Protein AF-A0A931HN52-F1 (afdb_monomer_lite)

Foldseek 3Di:
DEDPPPDDPPDVPVVLVVLVVVLVVFDQWDDDPDDDIDRNTSVVVSVVHNVRSVD

Structure (mmCIF, N/CA/C/O backbone):
data_AF-A0A931HN52-F1
#
_entry.id   AF-A0A931HN52-F1
#
loop_
_atom_site.group_PDB
_atom_site.id
_atom_site.type_symbol
_atom_site.label_atom_id
_atom_site.label_alt_id
_atom_site.label_comp_id
_atom_site.label_asym_id
_atom_site.label_entity_id
_atom_site.label_seq_id
_atom_site.pdbx_PDB_ins_code
_atom_site.Cartn_x
_atom_site.Cartn_y
_atom_site.Cartn_z
_atom_site.occupancy
_atom_site.B_iso_or_equiv
_atom_site.auth_seq_id
_atom_site.auth_comp_id
_atom_site.auth_asym_id
_atom_site.auth_atom_id
_atom_site.pdbx_PDB_model_num
ATOM 1 N N . PRO A 1 1 ? -1.456 -4.661 -9.343 1.00 51.03 1 PRO A N 1
ATOM 2 C CA . PRO A 1 1 ? -0.591 -3.507 -9.003 1.00 51.03 1 PRO A CA 1
ATOM 3 C C . PRO A 1 1 ? 0.811 -3.708 -9.582 1.00 51.03 1 PRO A C 1
ATOM 5 O O . PRO A 1 1 ? 1.445 -4.712 -9.287 1.00 51.03 1 PRO A O 1
ATOM 8 N N . GLN A 1 2 ? 1.261 -2.793 -10.437 1.00 47.91 2 GLN A N 1
ATOM 9 C CA . GLN A 1 2 ? 2.672 -2.695 -10.818 1.00 47.91 2 GLN A CA 1
ATOM 10 C C . GLN A 1 2 ? 3.202 -1.376 -10.265 1.00 47.91 2 GLN A C 1
ATOM 12 O O . GLN A 1 2 ? 2.460 -0.388 -10.260 1.00 47.91 2 GLN A O 1
ATOM 17 N N . ILE A 1 3 ? 4.464 -1.338 -9.840 1.00 50.25 3 ILE A N 1
ATOM 18 C CA . ILE A 1 3 ? 5.149 -0.056 -9.682 1.00 50.25 3 ILE A CA 1
ATOM 19 C C . ILE A 1 3 ? 5.229 0.543 -11.082 1.00 50.25 3 ILE A C 1
ATOM 21 O O . ILE A 1 3 ? 5.826 -0.042 -11.983 1.00 50.25 3 ILE A O 1
ATOM 25 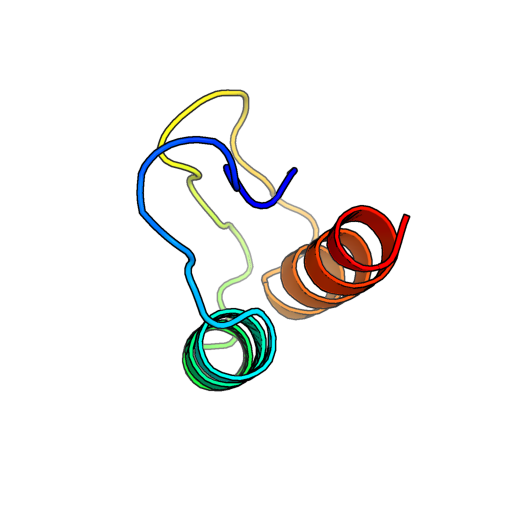N N . VAL A 1 4 ? 4.580 1.687 -11.294 1.00 47.59 4 VAL A N 1
ATOM 26 C CA . VAL A 1 4 ? 4.727 2.440 -12.541 1.00 47.59 4 VAL A CA 1
ATOM 27 C C . VAL A 1 4 ? 6.132 3.035 -12.527 1.00 47.59 4 VAL A C 1
ATOM 29 O O . VAL A 1 4 ? 6.360 4.135 -12.038 1.00 47.59 4 VAL A O 1
ATOM 32 N N . ALA A 1 5 ? 7.096 2.254 -13.008 1.00 49.47 5 ALA A N 1
ATOM 33 C CA . ALA A 1 5 ? 8.507 2.611 -13.024 1.00 49.47 5 ALA A CA 1
ATOM 34 C C . ALA A 1 5 ? 8.905 3.496 -14.219 1.00 49.47 5 ALA A C 1
ATOM 36 O O . ALA A 1 5 ? 10.060 3.888 -14.326 1.00 49.47 5 ALA A O 1
ATOM 37 N N . SER A 1 6 ? 7.991 3.843 -15.132 1.00 43.16 6 SER A N 1
ATOM 38 C CA . SER A 1 6 ? 8.407 4.380 -16.439 1.00 43.16 6 SER A CA 1
ATOM 39 C C . SER A 1 6 ? 8.405 5.911 -16.592 1.00 43.16 6 SER A C 1
ATOM 41 O O . SER A 1 6 ? 8.483 6.395 -17.713 1.00 43.16 6 SER A O 1
ATOM 43 N N . ALA A 1 7 ? 8.355 6.708 -15.515 1.00 44.44 7 ALA A N 1
ATOM 44 C CA . ALA A 1 7 ? 8.474 8.171 -15.674 1.00 44.44 7 ALA A CA 1
ATOM 45 C C . ALA A 1 7 ? 9.351 8.927 -14.659 1.00 44.44 7 ALA A C 1
ATOM 47 O O . ALA A 1 7 ? 9.706 10.067 -14.946 1.00 44.44 7 ALA A O 1
ATOM 48 N N . ALA A 1 8 ? 9.735 8.359 -13.503 1.00 44.84 8 ALA A N 1
ATOM 49 C CA . ALA A 1 8 ? 10.461 9.160 -12.497 1.00 44.84 8 ALA A CA 1
ATOM 50 C C . ALA A 1 8 ? 11.346 8.410 -11.479 1.00 44.84 8 ALA A C 1
ATOM 52 O O . ALA A 1 8 ? 11.993 9.057 -10.656 1.00 44.84 8 ALA A O 1
ATOM 53 N N . THR A 1 9 ? 11.413 7.078 -11.470 1.00 47.34 9 THR A N 1
ATOM 54 C CA . THR A 1 9 ? 12.085 6.339 -10.386 1.00 47.34 9 THR A CA 1
ATOM 55 C C . THR A 1 9 ? 13.527 6.007 -10.742 1.00 47.34 9 THR A C 1
ATOM 57 O O . THR A 1 9 ? 13.875 4.893 -11.106 1.00 47.34 9 THR A O 1
ATOM 60 N N . LYS A 1 10 ? 14.408 6.994 -10.572 1.00 53.03 10 LYS A N 1
ATOM 61 C CA . LYS A 1 10 ? 15.869 6.823 -10.657 1.00 53.03 10 LYS A CA 1
ATOM 62 C C . LYS A 1 10 ? 16.454 6.012 -9.476 1.00 53.03 10 LYS A C 1
ATOM 64 O O . LYS A 1 10 ? 17.669 5.959 -9.325 1.00 53.03 10 LYS A O 1
ATOM 69 N N . ASP A 1 11 ? 15.612 5.451 -8.597 1.00 62.03 11 ASP A N 1
ATOM 70 C CA . ASP A 1 11 ? 16.025 4.904 -7.297 1.00 62.03 11 ASP A CA 1
ATOM 71 C C . ASP A 1 11 ? 14.989 3.899 -6.737 1.00 62.03 11 ASP A C 1
ATOM 73 O O . ASP A 1 11 ? 14.101 4.250 -5.956 1.00 62.03 11 ASP A O 1
ATOM 77 N N . THR A 1 12 ? 15.084 2.631 -7.148 1.00 61.53 12 THR A N 1
ATOM 78 C CA . THR A 1 12 ? 14.189 1.529 -6.731 1.00 61.53 12 THR A CA 1
ATOM 79 C C . THR A 1 12 ? 14.076 1.399 -5.209 1.00 61.53 12 THR A C 1
ATOM 81 O O . THR A 1 12 ? 12.993 1.175 -4.677 1.00 61.53 12 THR A O 1
ATOM 84 N N . ARG A 1 13 ? 15.169 1.644 -4.478 1.00 66.12 13 ARG A N 1
ATOM 85 C CA . ARG A 1 13 ? 15.207 1.589 -3.008 1.00 66.12 13 ARG A CA 1
ATOM 86 C C . ARG A 1 13 ? 14.273 2.611 -2.358 1.00 66.12 13 ARG A C 1
ATOM 88 O O . ARG A 1 13 ? 13.556 2.280 -1.423 1.00 66.12 13 ARG A O 1
ATOM 95 N N . ARG A 1 14 ? 14.230 3.834 -2.898 1.00 69.81 14 ARG A N 1
ATOM 96 C CA . ARG A 1 14 ? 13.345 4.901 -2.405 1.00 69.81 14 ARG A CA 1
ATOM 97 C C . ARG A 1 14 ? 11.873 4.596 -2.681 1.00 69.81 14 ARG A C 1
ATOM 99 O O . ARG A 1 14 ? 11.008 4.969 -1.889 1.00 69.81 14 ARG A O 1
ATOM 106 N N . ALA A 1 15 ? 11.587 3.907 -3.787 1.00 71.12 15 ALA A N 1
ATOM 107 C CA . ALA A 1 15 ? 10.241 3.425 -4.078 1.00 71.12 15 ALA A CA 1
ATOM 108 C C . ALA A 1 15 ? 9.802 2.370 -3.052 1.00 71.12 15 ALA A C 1
ATOM 110 O O . ALA A 1 15 ? 8.696 2.462 -2.529 1.00 71.12 15 ALA A O 1
ATOM 111 N N . ILE A 1 16 ? 10.687 1.431 -2.703 1.00 70.81 16 ILE A N 1
ATOM 112 C CA . ILE A 1 16 ? 10.419 0.406 -1.684 1.00 70.81 16 ILE A CA 1
ATOM 113 C C . ILE A 1 16 ? 10.227 1.039 -0.297 1.00 70.81 16 ILE A C 1
ATOM 115 O O . ILE A 1 16 ? 9.250 0.729 0.377 1.00 70.81 16 ILE A O 1
ATOM 119 N N . GLU A 1 17 ? 11.079 1.983 0.113 1.00 77.12 17 GLU A N 1
ATOM 120 C CA . GLU A 1 17 ? 10.916 2.705 1.390 1.00 77.12 17 GLU A CA 1
ATOM 121 C C . GLU A 1 17 ? 9.572 3.446 1.476 1.00 77.12 17 GLU A C 1
ATOM 123 O O . GLU A 1 17 ? 8.888 3.391 2.500 1.00 77.12 17 GLU A O 1
ATOM 128 N N . SER A 1 18 ? 9.154 4.087 0.381 1.00 76.06 18 SER A N 1
ATOM 129 C CA . SER A 1 18 ? 7.853 4.766 0.304 1.00 76.06 18 SER A CA 1
ATOM 130 C C . SER A 1 18 ? 6.684 3.781 0.413 1.00 76.06 18 SER A C 1
ATOM 132 O O . SER A 1 18 ? 5.665 4.091 1.026 1.00 76.06 18 SER A O 1
ATOM 134 N N . LEU A 1 19 ? 6.832 2.574 -0.140 1.00 76.25 19 LEU A N 1
ATOM 135 C CA . LEU A 1 19 ? 5.837 1.508 -0.031 1.00 76.25 19 LEU A CA 1
ATOM 136 C C . LEU A 1 19 ? 5.729 0.955 1.398 1.00 76.25 19 LEU A C 1
ATOM 138 O O . LEU A 1 19 ? 4.618 0.688 1.852 1.00 76.25 19 LEU A O 1
ATOM 142 N N . THR A 1 20 ? 6.833 0.857 2.142 1.00 75.69 20 THR A N 1
ATOM 143 C CA . THR A 1 20 ? 6.813 0.451 3.560 1.00 75.69 20 THR A CA 1
ATOM 144 C C . THR A 1 20 ? 6.008 1.425 4.423 1.00 75.69 20 THR A C 1
ATOM 146 O O . THR A 1 20 ? 5.224 0.997 5.270 1.00 75.69 20 THR A O 1
ATOM 149 N N . ALA A 1 21 ? 6.130 2.734 4.179 1.00 79.94 21 ALA A N 1
ATOM 150 C CA . ALA A 1 21 ? 5.319 3.738 4.873 1.00 79.94 21 ALA A CA 1
ATOM 151 C C . ALA A 1 21 ? 3.814 3.579 4.580 1.00 79.94 21 ALA A C 1
ATOM 153 O O . ALA A 1 21 ? 2.980 3.807 5.453 1.00 79.94 21 ALA A O 1
ATOM 154 N N . ILE A 1 22 ? 3.465 3.144 3.367 1.00 75.94 22 ILE A N 1
ATOM 155 C CA . ILE A 1 22 ? 2.081 2.878 2.963 1.00 75.94 22 ILE A CA 1
ATOM 156 C C . ILE A 1 22 ? 1.571 1.573 3.598 1.00 75.94 22 ILE A C 1
ATOM 158 O O . ILE A 1 22 ? 0.437 1.543 4.075 1.00 75.94 22 ILE A O 1
ATOM 162 N N . ALA A 1 23 ? 2.402 0.530 3.705 1.00 77.31 23 ALA A N 1
ATOM 163 C CA . ALA A 1 23 ? 2.044 -0.715 4.394 1.00 77.31 23 ALA A CA 1
ATOM 164 C C . ALA A 1 23 ? 1.669 -0.486 5.869 1.00 77.31 23 ALA A C 1
ATOM 166 O O . ALA A 1 23 ? 0.702 -1.067 6.355 1.00 77.31 23 ALA A O 1
ATOM 167 N N . ALA A 1 24 ? 2.355 0.436 6.552 1.00 79.06 24 ALA A N 1
ATOM 168 C CA . ALA A 1 24 ? 2.070 0.786 7.946 1.00 79.06 24 ALA A CA 1
ATOM 169 C C . ALA A 1 24 ? 0.661 1.375 8.180 1.00 79.06 24 ALA A C 1
ATOM 171 O O . ALA A 1 24 ? 0.213 1.453 9.321 1.00 79.06 24 ALA A O 1
ATOM 172 N N . THR A 1 25 ? -0.054 1.781 7.124 1.00 81.38 25 THR A N 1
ATOM 173 C CA . THR A 1 25 ? -1.431 2.292 7.241 1.00 81.38 25 THR A CA 1
ATOM 174 C C . THR A 1 25 ? -2.467 1.195 7.492 1.00 81.38 25 THR A C 1
ATOM 176 O O . THR A 1 25 ? -3.581 1.509 7.905 1.00 81.38 25 THR A O 1
ATOM 179 N N . GLY A 1 26 ? -2.137 -0.077 7.230 1.00 79.00 26 GLY A N 1
ATOM 180 C CA . GLY A 1 26 ? -3.068 -1.198 7.398 1.00 79.00 26 GLY A CA 1
ATOM 181 C C . GLY A 1 26 ? -4.310 -1.118 6.500 1.00 79.00 26 GLY A C 1
ATOM 182 O O . GLY A 1 26 ? -5.336 -1.726 6.800 1.00 79.00 26 GLY A O 1
ATOM 183 N N . ALA A 1 27 ? -4.259 -0.343 5.412 1.00 83.62 27 ALA A N 1
ATOM 184 C CA . ALA A 1 27 ? -5.401 -0.163 4.529 1.00 83.62 27 ALA A CA 1
ATOM 185 C C . ALA A 1 27 ? -5.811 -1.493 3.871 1.00 83.62 27 ALA A C 1
ATOM 187 O O . ALA A 1 27 ? -5.031 -2.122 3.155 1.00 83.62 27 ALA A O 1
ATOM 188 N N . GLY A 1 28 ? -7.070 -1.895 4.067 1.00 83.38 28 GLY A N 1
ATOM 189 C CA . GLY A 1 28 ? -7.644 -3.083 3.423 1.00 83.38 28 GLY A CA 1
ATOM 190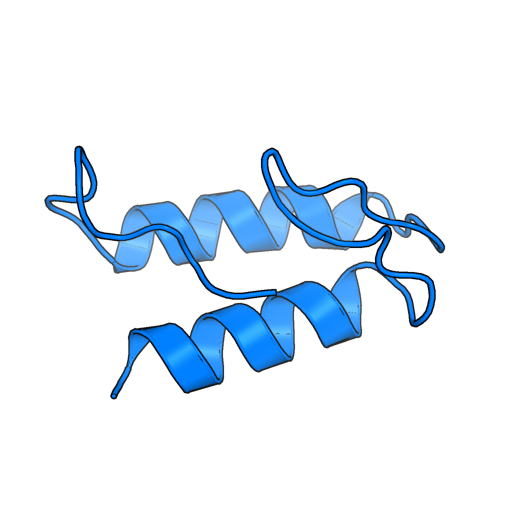 C C . GLY A 1 28 ? -7.870 -2.905 1.918 1.00 83.38 28 GLY A C 1
ATOM 191 O O . GLY A 1 28 ? -8.001 -3.879 1.184 1.00 83.38 28 GLY A O 1
ATOM 192 N N . THR A 1 29 ? -7.901 -1.664 1.429 1.00 82.56 29 THR A N 1
ATOM 193 C CA . THR A 1 29 ? -8.062 -1.365 0.005 1.00 82.56 29 THR A CA 1
ATOM 194 C C . THR A 1 29 ? -7.097 -0.272 -0.431 1.00 82.56 29 THR A C 1
ATOM 196 O O . THR A 1 29 ? -7.001 0.770 0.212 1.00 82.56 29 THR A O 1
ATOM 199 N N . VAL A 1 30 ? -6.396 -0.501 -1.539 1.00 83.62 30 VAL A N 1
ATOM 200 C CA . VAL A 1 30 ? -5.458 0.442 -2.152 1.00 83.62 30 VAL A CA 1
ATOM 201 C C . VAL A 1 30 ? -5.994 0.852 -3.517 1.00 83.62 30 VAL A C 1
ATOM 203 O O . VAL A 1 30 ? -6.340 0.005 -4.338 1.00 83.62 30 VAL A O 1
ATOM 206 N N . LEU A 1 31 ? -6.048 2.156 -3.777 1.00 83.88 31 LEU A N 1
ATOM 207 C CA . LEU A 1 31 ? -6.467 2.715 -5.060 1.00 83.88 31 LEU A CA 1
ATOM 208 C C . LEU A 1 31 ? -5.224 3.173 -5.836 1.00 83.88 31 LEU A C 1
ATOM 210 O O . LEU A 1 31 ? -4.721 4.268 -5.578 1.00 83.88 31 LEU A O 1
ATOM 214 N N . PRO A 1 32 ? -4.669 2.343 -6.737 1.00 78.00 32 PRO A N 1
ATOM 215 C CA . PRO A 1 32 ? -3.549 2.763 -7.568 1.00 78.00 32 PRO A CA 1
ATOM 216 C C . PRO A 1 32 ? -3.974 3.884 -8.524 1.00 78.00 32 PRO A C 1
ATOM 218 O O . PRO A 1 32 ? -5.133 3.972 -8.922 1.00 78.00 32 PRO A O 1
ATOM 221 N N . GLY A 1 33 ? -3.015 4.717 -8.939 1.00 78.44 33 GLY A N 1
ATOM 222 C CA . GLY A 1 33 ? -3.269 5.802 -9.896 1.00 78.44 33 GLY A CA 1
ATOM 223 C C . GLY A 1 33 ? -3.796 5.327 -11.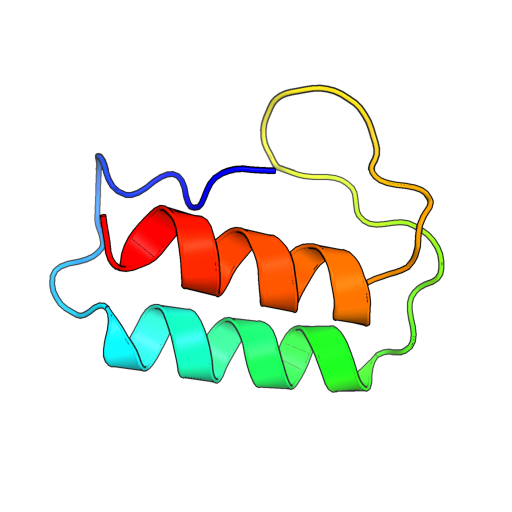259 1.00 78.44 33 GLY A C 1
ATOM 224 O O . GLY A 1 33 ? -4.395 6.112 -11.988 1.00 78.44 33 GLY A O 1
ATOM 225 N N . HIS A 1 34 ? -3.615 4.045 -11.597 1.00 75.00 34 HIS A N 1
ATOM 226 C CA . HIS A 1 34 ? -4.236 3.391 -12.748 1.00 75.00 34 HIS A CA 1
ATOM 227 C C . HIS A 1 34 ? -4.665 1.955 -12.408 1.00 75.00 34 HIS A C 1
ATOM 229 O O . HIS A 1 34 ? -4.034 1.275 -11.596 1.00 75.00 34 HIS A O 1
ATOM 235 N N . GLY A 1 35 ? -5.690 1.457 -13.103 1.00 80.81 35 GLY A N 1
ATOM 236 C CA . GLY A 1 35 ? -6.174 0.082 -12.967 1.00 80.81 35 GLY A CA 1
ATOM 237 C C . GLY A 1 35 ? -7.261 -0.095 -11.906 1.00 80.81 35 GLY A C 1
ATOM 238 O O . GLY A 1 35 ? -7.869 0.867 -11.443 1.00 80.81 35 GLY A O 1
ATOM 239 N N . ALA A 1 36 ? -7.548 -1.354 -11.573 1.00 82.56 36 ALA A N 1
ATOM 240 C CA . ALA A 1 36 ? -8.590 -1.695 -10.613 1.00 82.56 36 ALA A CA 1
ATOM 241 C C . ALA A 1 36 ? -8.136 -1.440 -9.160 1.00 82.56 36 ALA A C 1
ATOM 243 O O . ALA A 1 36 ? -6.954 -1.643 -8.851 1.00 82.56 36 ALA A O 1
ATOM 244 N N . PRO A 1 37 ? -9.069 -1.058 -8.264 1.00 83.12 37 PRO A N 1
ATOM 245 C CA . PRO A 1 37 ? -8.859 -1.087 -6.822 1.00 83.12 37 PRO A CA 1
ATOM 246 C C . PRO A 1 37 ? -8.288 -2.428 -6.367 1.00 83.12 37 PRO A C 1
ATOM 248 O O . PRO A 1 37 ? -8.725 -3.489 -6.810 1.00 83.12 37 PRO A O 1
ATOM 251 N N . TRP A 1 38 ? -7.320 -2.374 -5.465 1.00 82.00 38 TRP A N 1
ATOM 252 C CA . TRP A 1 38 ? -6.741 -3.546 -4.837 1.00 82.00 38 TRP A CA 1
ATOM 253 C C . TRP A 1 38 ? -7.397 -3.775 -3.485 1.00 82.00 38 TRP A C 1
ATOM 255 O O . TRP A 1 38 ? -7.298 -2.907 -2.627 1.00 82.00 38 TRP A O 1
ATOM 265 N N . THR A 1 39 ? -8.031 -4.922 -3.274 1.00 85.19 39 THR A N 1
ATOM 266 C CA . THR A 1 39 ? -8.811 -5.205 -2.056 1.00 85.19 39 THR A CA 1
ATOM 267 C C . THR A 1 39 ? -8.186 -6.258 -1.148 1.00 85.19 39 THR A C 1
ATOM 269 O O . THR A 1 39 ? -8.727 -6.529 -0.084 1.00 85.19 39 THR A O 1
ATOM 272 N N . ASP A 1 40 ? -7.045 -6.835 -1.530 1.00 83.50 40 ASP A N 1
AT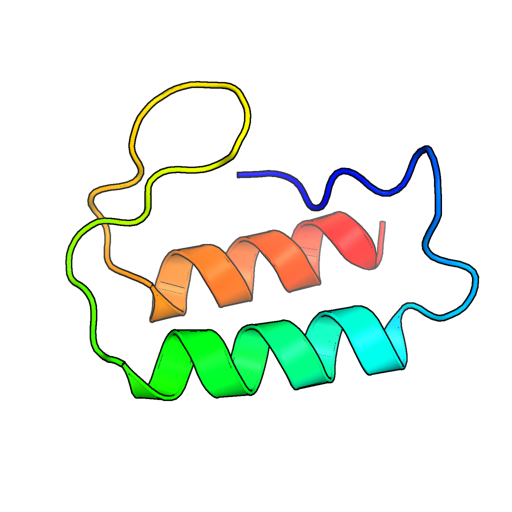OM 273 C CA . ASP A 1 40 ? -6.360 -7.869 -0.737 1.00 83.50 40 ASP A CA 1
ATOM 274 C C . ASP A 1 40 ? -5.411 -7.265 0.317 1.00 83.50 40 ASP A C 1
ATOM 276 O O . ASP A 1 40 ? -4.461 -7.907 0.757 1.00 83.50 40 ASP A O 1
ATOM 280 N N . GLY A 1 41 ? -5.631 -6.003 0.698 1.00 84.25 41 GLY A N 1
ATOM 281 C CA . GLY A 1 41 ? -4.807 -5.300 1.674 1.00 84.25 41 GLY A CA 1
ATOM 282 C C . GLY A 1 41 ? -3.497 -4.733 1.124 1.00 84.25 41 GLY A C 1
ATOM 283 O O . GLY A 1 41 ? -2.923 -5.185 0.129 1.00 84.25 41 GLY A O 1
ATOM 284 N N . VAL A 1 42 ? -3.028 -3.684 1.793 1.00 84.25 42 VAL A N 1
ATOM 285 C CA . VAL A 1 42 ? -1.845 -2.916 1.402 1.00 84.25 42 VAL A CA 1
ATOM 286 C C . VAL A 1 42 ? -0.543 -3.715 1.496 1.00 84.25 42 VAL A C 1
ATOM 288 O O . VAL A 1 42 ? 0.350 -3.528 0.676 1.00 84.25 42 VAL A O 1
ATOM 291 N N . GLU A 1 43 ? -0.446 -4.656 2.429 1.00 82.62 43 GLU A N 1
ATOM 292 C CA . GLU A 1 43 ? 0.746 -5.484 2.646 1.00 82.62 43 GLU A CA 1
ATOM 293 C C . GLU A 1 43 ? 1.028 -6.387 1.438 1.00 82.62 43 GLU A C 1
ATOM 295 O O . GLU A 1 43 ? 2.137 -6.397 0.899 1.00 82.62 43 GLU A O 1
ATOM 300 N N . GLU A 1 44 ? -0.001 -7.082 0.944 1.00 82.56 44 GLU A N 1
ATOM 301 C CA . GLU A 1 44 ? 0.114 -7.928 -0.245 1.00 82.56 44 GLU A CA 1
ATOM 302 C C . GLU A 1 44 ? 0.312 -7.083 -1.513 1.00 82.56 44 GLU A C 1
ATOM 304 O O . GLU A 1 44 ? 1.054 -7.481 -2.417 1.00 82.56 44 GLU A O 1
ATOM 309 N N . ALA A 1 45 ? -0.281 -5.883 -1.571 1.00 82.25 45 ALA A N 1
ATOM 310 C CA . ALA A 1 45 ? -0.032 -4.944 -2.661 1.00 82.25 45 ALA A CA 1
ATOM 311 C C . ALA A 1 45 ? 1.452 -4.553 -2.741 1.00 82.25 45 ALA A C 1
ATOM 313 O O . ALA A 1 45 ? 2.024 -4.556 -3.834 1.00 82.25 45 ALA A O 1
ATOM 314 N N . VAL A 1 46 ? 2.079 -4.250 -1.597 1.00 81.00 46 VAL A N 1
ATOM 315 C CA . VAL A 1 46 ? 3.505 -3.907 -1.499 1.00 81.00 46 VAL A CA 1
ATOM 316 C C . VAL A 1 46 ? 4.380 -5.107 -1.846 1.00 81.00 46 VAL A C 1
ATOM 318 O O . VAL A 1 46 ? 5.292 -4.960 -2.657 1.00 81.00 46 VAL A O 1
ATOM 321 N N . ARG A 1 47 ? 4.076 -6.304 -1.329 1.00 82.00 47 ARG A N 1
ATOM 322 C CA . ARG A 1 47 ? 4.837 -7.524 -1.646 1.00 82.00 47 ARG A CA 1
ATOM 323 C C . ARG A 1 47 ? 4.893 -7.789 -3.153 1.00 82.00 47 ARG A C 1
ATOM 325 O O . ARG A 1 47 ? 5.971 -8.005 -3.701 1.00 82.00 47 ARG A O 1
ATOM 332 N N . ARG A 1 48 ? 3.747 -7.698 -3.838 1.00 79.31 48 ARG A N 1
ATOM 333 C CA . ARG A 1 48 ? 3.668 -7.877 -5.299 1.00 79.31 48 ARG A CA 1
ATOM 334 C C . ARG A 1 48 ? 4.334 -6.745 -6.073 1.00 79.31 48 ARG A C 1
ATOM 336 O O . ARG A 1 48 ? 4.872 -6.976 -7.150 1.00 79.31 48 ARG A O 1
ATOM 343 N N . ALA A 1 49 ? 4.283 -5.522 -5.552 1.00 76.94 49 ALA A N 1
ATOM 344 C CA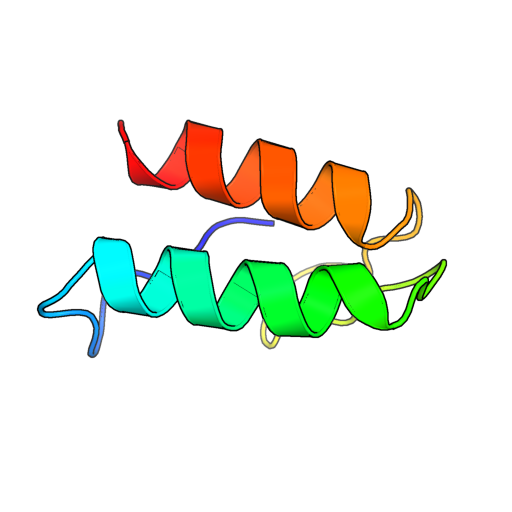 . ALA A 1 49 ? 4.952 -4.375 -6.153 1.00 76.94 49 ALA A CA 1
ATOM 345 C C . ALA A 1 49 ? 6.483 -4.524 -6.110 1.00 76.94 49 ALA A C 1
ATOM 347 O O . ALA A 1 49 ? 7.135 -4.227 -7.108 1.00 76.94 49 ALA A O 1
ATOM 348 N N . VAL A 1 50 ? 7.035 -5.029 -5.001 1.00 75.25 50 VAL A N 1
ATOM 349 C CA . VAL A 1 50 ? 8.466 -5.349 -4.864 1.00 75.25 50 VAL A CA 1
ATOM 350 C C . VAL A 1 50 ? 8.855 -6.477 -5.818 1.00 75.25 50 VAL A C 1
ATOM 352 O O . VAL A 1 50 ? 9.744 -6.278 -6.636 1.00 75.25 50 VAL A O 1
ATOM 355 N N . GLU A 1 51 ? 8.133 -7.603 -5.799 1.00 75.50 51 GLU A N 1
ATOM 356 C CA . GLU A 1 51 ? 8.402 -8.744 -6.690 1.00 75.50 51 GLU A CA 1
ATOM 357 C C . GLU A 1 51 ? 8.406 -8.324 -8.170 1.00 75.50 51 GLU A C 1
ATOM 359 O O . GLU A 1 51 ? 9.292 -8.698 -8.927 1.00 75.50 51 GLU A O 1
ATOM 364 N N . ARG A 1 52 ? 7.449 -7.488 -8.594 1.00 71.06 52 ARG A N 1
ATOM 365 C CA . ARG A 1 52 ? 7.381 -6.986 -9.977 1.00 71.06 52 ARG A CA 1
ATOM 366 C C . ARG A 1 52 ? 8.417 -5.915 -10.313 1.00 71.06 52 ARG A C 1
ATOM 368 O O . ARG A 1 52 ? 8.658 -5.709 -11.492 1.00 71.06 52 ARG A O 1
ATOM 375 N N . GLY A 1 53 ? 8.951 -5.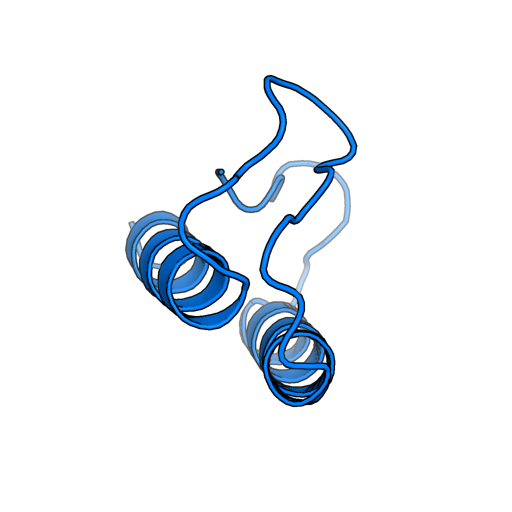196 -9.327 1.00 61.62 53 GLY A N 1
ATOM 376 C CA . GLY A 1 53 ? 9.935 -4.129 -9.531 1.00 61.62 53 GLY A CA 1
ATOM 377 C C . GLY A 1 53 ? 11.385 -4.618 -9.608 1.00 61.62 53 GLY A C 1
ATOM 378 O O . GLY A 1 53 ? 12.246 -3.850 -10.032 1.00 61.62 53 GLY A O 1
ATOM 379 N N . GLU A 1 54 ? 11.655 -5.860 -9.196 1.00 57.47 54 GLU A N 1
ATOM 380 C CA . GLU A 1 54 ? 12.976 -6.506 -9.291 1.00 57.47 54 GLU A CA 1
ATOM 381 C C . GLU A 1 54 ? 13.184 -7.320 -10.587 1.00 57.47 54 GLU A C 1
ATOM 383 O O . GLU A 1 54 ? 14.301 -7.770 -10.846 1.00 57.47 54 GLU A O 1
ATOM 388 N N . HIS A 1 55 ? 12.138 -7.482 -11.408 1.00 46.56 55 HIS A N 1
ATOM 389 C CA . HIS A 1 55 ? 12.162 -8.139 -12.725 1.00 46.56 55 HIS A CA 1
ATOM 390 C C . HIS A 1 55 ? 12.104 -7.124 -13.870 1.00 46.56 55 HIS A C 1
ATOM 392 O O . HIS A 1 55 ? 12.747 -7.398 -14.910 1.00 46.56 55 HIS A O 1
#

pLDDT: mean 71.39, std 13.37, range [43.16, 85.19]

Sequence (55 aa):
PQIVASAATKDTRRAIESLTAIAATGAGTVLPGHGAPWTDGVEEAVRRAVERGEH

Secondary structure (DSSP, 8-state):
-----SSS-S-HHHHHHHHHHHHTT--S-B--SSSSPB-S-HHHHHHHHHHHH--

Radius of gyration: 10.7 Å; chains: 1; bounding box: 25×18×24 Å